Protein AF-A0A2L2Z247-F1 (afdb_monomer_lite)

Secondary structure (DSSP, 8-state):
----------S--SSPPTTEEEEEETTEEEEEE-GGGGSPPTT----S-TT--TTS-PPPPPHHHHHHHHHHHHHHHHHHTT--

Structure (mmCIF, N/CA/C/O backbone):
data_AF-A0A2L2Z247-F1
#
_entry.id   AF-A0A2L2Z247-F1
#
loop_
_atom_site.group_PDB
_atom_site.id
_atom_site.type_symbol
_atom_site.label_atom_id
_atom_site.label_alt_id
_atom_site.label_comp_id
_atom_site.label_asym_id
_atom_site.label_entity_id
_atom_site.label_seq_id
_atom_site.pdbx_PDB_ins_code
_atom_site.Cartn_x
_atom_site.Cartn_y
_atom_site.Cartn_z
_atom_site.occupancy
_atom_site.B_iso_or_equiv
_atom_site.auth_seq_id
_atom_site.auth_comp_id
_atom_site.auth_asym_id
_atom_site.auth_atom_id
_atom_site.pdbx_PDB_model_num
ATOM 1 N N . LEU A 1 1 ? -3.180 -7.467 -18.552 1.00 35.19 1 LEU A N 1
ATOM 2 C CA . LEU A 1 1 ? -3.874 -7.434 -17.245 1.00 35.19 1 LEU A CA 1
ATOM 3 C C . LEU A 1 1 ? -3.460 -6.147 -16.536 1.00 35.19 1 LEU A C 1
ATOM 5 O O . LEU A 1 1 ? -2.280 -6.002 -16.247 1.00 35.19 1 LEU A O 1
ATOM 9 N N . HIS A 1 2 ? -4.369 -5.190 -16.347 1.00 32.81 2 HIS A N 1
ATOM 10 C CA . HIS A 1 2 ? -4.069 -3.940 -15.639 1.00 32.81 2 HIS A CA 1
ATOM 11 C C . HIS A 1 2 ? -4.535 -4.091 -14.189 1.00 32.81 2 HIS A C 1
ATOM 13 O O . HIS A 1 2 ? -5.732 -4.233 -13.954 1.00 32.81 2 HIS A O 1
ATOM 19 N N . ALA A 1 3 ? -3.612 -4.088 -13.226 1.00 37.44 3 ALA A N 1
ATOM 20 C CA . ALA A 1 3 ? -3.976 -3.974 -11.819 1.00 37.44 3 ALA A CA 1
ATOM 21 C C . ALA A 1 3 ? -4.546 -2.566 -11.586 1.00 37.44 3 ALA A C 1
ATOM 23 O O . ALA A 1 3 ? -3.824 -1.573 -11.653 1.00 37.44 3 ALA A O 1
ATOM 24 N N . ARG A 1 4 ? -5.862 -2.475 -11.380 1.00 39.66 4 ARG A N 1
ATOM 25 C CA . ARG A 1 4 ? -6.537 -1.248 -10.952 1.00 39.66 4 ARG A CA 1
ATOM 26 C C . ARG A 1 4 ? -6.517 -1.226 -9.430 1.00 39.66 4 ARG A C 1
ATOM 28 O O . ARG A 1 4 ? -7.285 -1.937 -8.795 1.00 39.66 4 ARG A O 1
ATOM 35 N N . VAL A 1 5 ? -5.629 -0.422 -8.857 1.00 49.09 5 VAL A N 1
ATOM 36 C CA . VAL A 1 5 ? -5.699 -0.076 -7.435 1.00 49.09 5 VAL A CA 1
ATOM 37 C C . VAL A 1 5 ? -6.834 0.935 -7.289 1.00 49.09 5 VAL A C 1
ATOM 39 O O . VAL A 1 5 ? -6.710 2.078 -7.725 1.00 49.09 5 VAL A O 1
ATOM 42 N N . THR A 1 6 ? -7.976 0.504 -6.759 1.00 42.50 6 THR A N 1
ATOM 43 C CA . THR A 1 6 ? -9.118 1.383 -6.490 1.00 42.50 6 THR A CA 1
ATOM 44 C C . THR A 1 6 ? -9.037 1.896 -5.056 1.00 42.50 6 THR A C 1
ATOM 46 O O . THR A 1 6 ? -9.447 1.211 -4.124 1.00 42.50 6 THR A O 1
ATOM 49 N N . PHE A 1 7 ? -8.537 3.121 -4.877 1.00 49.12 7 PHE A N 1
ATOM 50 C CA . PHE A 1 7 ? -8.761 3.910 -3.661 1.00 49.12 7 PHE A CA 1
ATOM 51 C C . PHE A 1 7 ? -10.189 4.462 -3.707 1.00 49.12 7 PHE A C 1
ATOM 53 O O . PHE A 1 7 ? -10.413 5.605 -4.094 1.00 49.12 7 PHE A O 1
ATOM 60 N N . GLY A 1 8 ? -11.181 3.619 -3.442 1.00 40.62 8 GLY A N 1
ATOM 61 C CA . GLY A 1 8 ? -12.569 4.009 -3.658 1.00 40.62 8 GLY A CA 1
ATOM 62 C C . GLY A 1 8 ? -13.549 3.050 -3.020 1.00 40.62 8 GLY A C 1
ATOM 63 O O . GLY A 1 8 ? -14.241 2.343 -3.733 1.00 40.62 8 GLY A O 1
ATOM 64 N N . ASN A 1 9 ? -13.576 3.024 -1.690 1.00 42.31 9 ASN A N 1
ATOM 65 C CA . ASN A 1 9 ? -14.760 2.664 -0.914 1.00 42.31 9 ASN A CA 1
ATOM 66 C C . ASN A 1 9 ? -14.635 3.323 0.465 1.00 42.31 9 ASN A C 1
ATOM 68 O O . ASN A 1 9 ? -14.275 2.696 1.452 1.00 42.31 9 ASN A O 1
ATOM 72 N N . VAL A 1 10 ? -14.899 4.633 0.510 1.00 47.19 10 VAL A N 1
ATOM 73 C CA . VAL A 1 10 ? -15.112 5.390 1.757 1.00 47.19 10 VAL A CA 1
ATOM 74 C C . VAL A 1 10 ? -16.600 5.312 2.108 1.00 47.19 10 VAL A C 1
ATOM 76 O O . VAL A 1 10 ? -17.281 6.318 2.260 1.00 47.19 10 VAL A O 1
ATOM 79 N N . PHE A 1 11 ? -17.141 4.101 2.146 1.00 46.19 11 PHE A N 1
ATOM 80 C CA . PHE A 1 11 ? -18.424 3.851 2.782 1.00 46.19 11 PHE A CA 1
ATOM 81 C C . PHE A 1 11 ? -18.099 3.074 4.038 1.00 46.19 11 PHE A C 1
ATOM 83 O O . PHE A 1 11 ? -17.359 2.092 3.977 1.00 46.19 11 PHE A O 1
ATOM 90 N N . ALA A 1 12 ? -18.575 3.583 5.174 1.00 49.03 12 ALA A N 1
ATOM 91 C CA . ALA A 1 12 ? -18.538 2.864 6.432 1.00 49.03 12 ALA A CA 1
ATOM 92 C C . ALA A 1 12 ? -19.056 1.451 6.155 1.00 49.03 12 ALA A C 1
ATOM 94 O O . ALA A 1 12 ? -20.206 1.278 5.761 1.00 49.03 12 ALA A O 1
ATOM 95 N N . LEU A 1 13 ? -18.167 0.465 6.233 1.00 50.75 13 LEU A N 1
ATOM 96 C CA . LEU A 1 13 ? -18.571 -0.9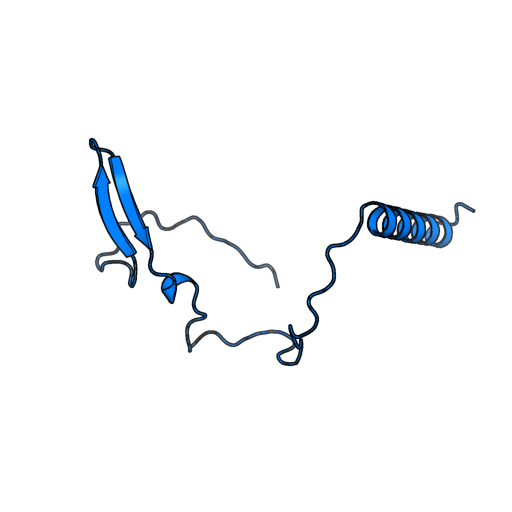19 6.110 1.00 50.75 13 LEU A CA 1
ATOM 97 C C . LEU A 1 13 ? -19.467 -1.201 7.316 1.00 50.75 13 LEU A C 1
ATOM 99 O O . LEU A 1 13 ? -19.077 -0.912 8.447 1.00 50.75 13 LEU A O 1
ATOM 103 N N . ASP A 1 14 ? -20.649 -1.770 7.077 1.00 61.09 14 ASP A N 1
ATOM 104 C CA . ASP A 1 14 ? -21.548 -2.228 8.147 1.00 61.09 14 ASP A CA 1
ATOM 105 C C . ASP A 1 14 ? -20.836 -3.213 9.100 1.00 61.09 14 ASP A C 1
ATOM 107 O O . ASP A 1 14 ? -21.240 -3.399 10.247 1.00 61.09 14 ASP A O 1
ATOM 111 N N . SER A 1 15 ? -19.738 -3.819 8.631 1.00 61.34 15 SER A N 1
ATOM 112 C CA . SER A 1 15 ? -18.822 -4.663 9.389 1.00 61.34 15 SER A CA 1
ATOM 113 C C . SER 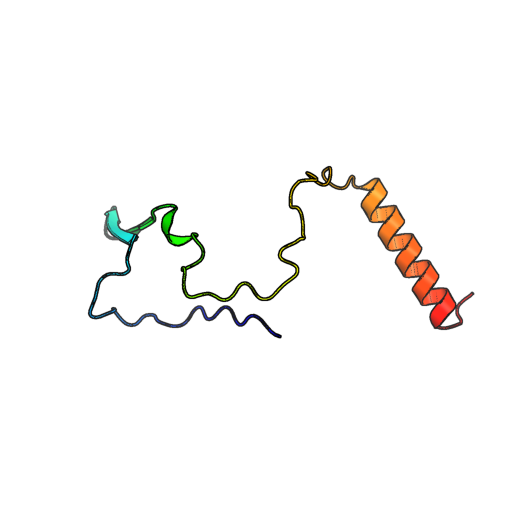A 1 15 ? -17.414 -4.053 9.480 1.00 61.34 15 SER A C 1
ATOM 115 O O . SER A 1 15 ? -16.898 -3.579 8.466 1.00 61.34 15 SER A O 1
ATOM 117 N N . PRO A 1 16 ? -16.728 -4.140 10.632 1.00 71.00 16 PRO A N 1
ATOM 118 C CA . PRO A 1 16 ? -15.338 -3.701 10.752 1.00 71.00 16 PRO A CA 1
ATOM 119 C C . PRO A 1 16 ? -14.423 -4.428 9.754 1.00 71.00 16 PRO A C 1
ATOM 121 O O . PRO A 1 16 ? -14.607 -5.615 9.478 1.00 71.00 16 PRO A O 1
ATOM 124 N N . VAL A 1 17 ? -13.428 -3.711 9.219 1.00 73.81 17 VAL A N 1
ATOM 125 C CA . VAL A 1 17 ? -12.392 -4.306 8.362 1.00 73.81 17 VAL A CA 1
ATOM 126 C C . VAL A 1 17 ? -11.566 -5.274 9.217 1.00 73.81 17 VAL A C 1
ATOM 128 O O . VAL A 1 1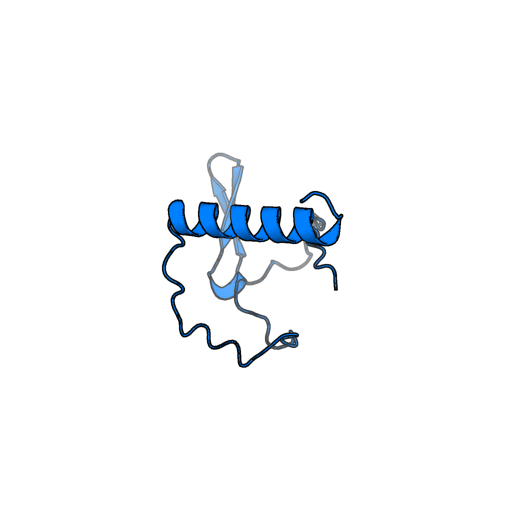7 ? -11.046 -4.851 10.253 1.00 73.81 17 VAL A O 1
ATOM 131 N N . PRO A 1 18 ? -11.426 -6.552 8.824 1.00 78.81 18 PRO A N 1
ATOM 132 C CA . PRO A 1 18 ? -10.560 -7.489 9.531 1.00 78.81 18 PRO A CA 1
ATOM 133 C C . PRO A 1 18 ? -9.140 -6.934 9.652 1.00 78.81 18 PRO A C 1
ATOM 135 O O . PRO A 1 18 ? -8.648 -6.315 8.712 1.00 78.81 18 PRO A O 1
ATOM 138 N N . TYR A 1 19 ? -8.484 -7.180 10.790 1.00 84.56 19 TYR A N 1
ATOM 139 C CA . TYR A 1 19 ? -7.081 -6.807 11.025 1.00 84.56 19 TYR A CA 1
ATOM 140 C C . TYR A 1 19 ? -6.786 -5.292 11.048 1.00 84.56 19 TYR A C 1
ATOM 142 O O . TYR A 1 19 ? -5.622 -4.890 11.017 1.00 84.56 19 TYR A O 1
ATOM 150 N N . VAL A 1 20 ? -7.825 -4.452 11.140 1.00 85.06 20 VAL A N 1
ATOM 151 C CA . VAL A 1 20 ? -7.707 -2.997 11.294 1.00 85.06 20 VAL A CA 1
ATOM 152 C C . VAL A 1 20 ? -8.431 -2.554 12.563 1.00 85.06 20 VAL A C 1
ATOM 154 O O . VAL A 1 20 ? -9.643 -2.720 12.693 1.00 85.06 20 VAL A O 1
ATOM 157 N N . SER A 1 21 ? -7.693 -1.933 13.479 1.00 86.81 21 SER A N 1
ATOM 158 C CA . SER A 1 21 ? -8.207 -1.430 14.756 1.00 86.81 21 SER A CA 1
ATOM 159 C C . SER A 1 21 ? -8.238 0.102 14.745 1.00 86.81 21 SER A C 1
ATOM 161 O O . SER A 1 21 ? -7.183 0.733 14.841 1.00 86.81 21 SER A O 1
ATOM 163 N N . PRO A 1 22 ? -9.410 0.746 14.604 1.00 85.31 22 PRO A N 1
ATOM 164 C CA . PRO A 1 22 ? -9.505 2.202 14.613 1.00 85.31 22 PRO A CA 1
ATOM 165 C C . PRO A 1 22 ? -9.366 2.769 16.033 1.00 85.31 22 PRO A C 1
ATOM 167 O O . PRO A 1 22 ? -9.891 2.210 16.994 1.00 85.31 22 PRO A O 1
ATOM 170 N N . TYR A 1 23 ? -8.718 3.924 16.167 1.00 87.50 23 TYR A N 1
ATOM 171 C CA . TYR A 1 23 ? -8.591 4.658 17.427 1.00 87.50 23 TYR A CA 1
ATOM 172 C C . TYR A 1 23 ? -8.535 6.174 17.184 1.00 87.50 23 TYR A C 1
ATOM 174 O O . TYR A 1 23 ? -8.460 6.637 16.046 1.00 87.50 23 TYR A O 1
ATOM 182 N N . LYS A 1 24 ? -8.636 6.977 18.249 1.00 87.31 24 LYS A N 1
ATOM 183 C CA . LYS A 1 24 ? -8.589 8.444 18.159 1.00 87.31 24 LYS A CA 1
ATOM 184 C C . LYS A 1 24 ? -7.362 8.986 18.879 1.00 87.31 24 LYS A C 1
ATOM 186 O O . LYS A 1 24 ? -7.136 8.632 20.032 1.00 87.31 24 LYS A O 1
ATOM 191 N N . ILE A 1 25 ? -6.625 9.876 18.220 1.00 87.88 25 ILE A N 1
ATOM 192 C CA . ILE A 1 25 ? -5.532 10.659 18.811 1.00 87.88 25 ILE A CA 1
ATOM 193 C C . ILE A 1 25 ? -5.862 12.128 18.590 1.00 87.88 25 ILE A C 1
ATOM 195 O O . ILE A 1 25 ? -6.032 12.533 17.447 1.00 87.88 25 ILE A O 1
ATOM 199 N N . ASP A 1 26 ? -5.980 12.917 19.657 1.00 88.06 26 ASP A N 1
ATOM 200 C CA . ASP A 1 26 ? -6.180 14.375 19.576 1.00 88.06 26 ASP A CA 1
ATOM 201 C C . ASP A 1 26 ? -7.339 14.810 18.655 1.00 88.06 26 ASP A C 1
ATOM 203 O O . ASP A 1 26 ? -7.284 15.824 17.966 1.00 88.06 26 ASP A O 1
ATOM 207 N N . GLY A 1 27 ? -8.408 14.009 18.613 1.00 85.50 27 GLY A N 1
ATOM 208 C CA . GLY A 1 27 ? -9.566 14.241 17.742 1.00 85.50 27 GLY A CA 1
ATOM 209 C C . GLY A 1 27 ? -9.398 13.759 16.295 1.00 85.50 27 GLY A C 1
ATOM 210 O O . GLY A 1 27 ? -10.386 13.704 15.565 1.00 85.50 27 GLY A O 1
ATOM 211 N N . CYS A 1 28 ? -8.202 13.329 15.897 1.00 79.94 28 CYS A N 1
ATOM 212 C CA . CYS A 1 28 ? -7.926 12.691 14.615 1.00 79.9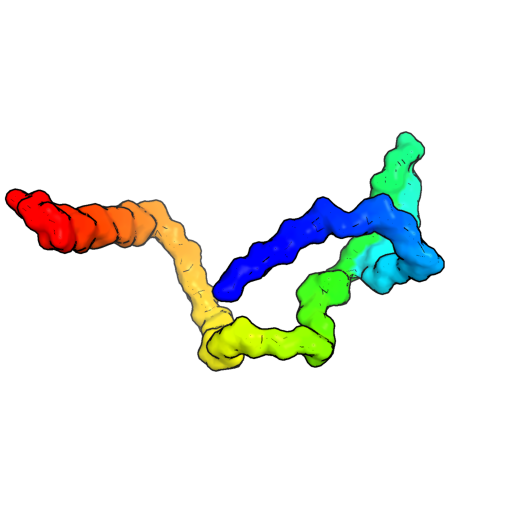4 28 CYS A CA 1
ATOM 213 C C . CYS A 1 28 ? -8.224 11.187 14.669 1.00 79.94 28 CYS A C 1
ATOM 215 O O . CYS A 1 28 ? -7.910 10.504 15.645 1.00 79.94 28 CYS A O 1
ATOM 217 N N . LEU A 1 29 ? -8.820 10.661 13.598 1.00 80.69 29 LEU A N 1
ATOM 218 C CA . LEU A 1 29 ? -9.024 9.226 13.425 1.00 80.69 29 LEU A CA 1
ATOM 219 C C . LEU A 1 29 ? -7.720 8.587 12.934 1.00 80.69 29 LEU A C 1
ATOM 221 O O . LEU A 1 29 ? -7.185 8.983 11.900 1.00 80.69 29 LEU A O 1
ATOM 225 N N . ALA A 1 30 ? -7.236 7.594 13.667 1.00 85.94 30 ALA A N 1
ATOM 226 C CA . ALA A 1 30 ? -6.092 6.766 13.318 1.00 85.94 30 ALA A CA 1
ATOM 227 C C . ALA A 1 30 ? -6.509 5.288 13.303 1.00 85.94 30 ALA A C 1
ATOM 229 O O . ALA A 1 30 ? -7.604 4.931 13.745 1.00 85.94 30 ALA A O 1
ATOM 230 N N . CYS A 1 31 ? -5.653 4.418 12.772 1.00 86.44 31 CYS A N 1
ATOM 231 C CA . CYS A 1 31 ? -5.872 2.978 12.830 1.00 86.44 31 CYS A CA 1
ATOM 232 C C . CYS A 1 31 ? -4.551 2.227 12.959 1.00 86.44 31 CYS A C 1
ATOM 234 O O . CYS A 1 31 ? -3.526 2.651 12.426 1.00 86.44 31 CYS A O 1
ATOM 236 N N . GLU A 1 32 ? -4.593 1.132 13.704 1.00 87.94 32 GLU A N 1
ATOM 237 C CA . GLU A 1 32 ? -3.522 0.154 13.792 1.00 87.94 32 GLU A CA 1
ATOM 238 C C . GLU A 1 32 ? -3.841 -0.973 12.812 1.00 87.94 32 GLU A C 1
ATOM 240 O O . GLU A 1 32 ? -4.989 -1.414 12.712 1.00 87.94 32 GLU A O 1
ATOM 245 N N . ILE A 1 33 ? -2.832 -1.392 12.053 1.00 87.50 33 ILE A N 1
ATOM 246 C CA . ILE A 1 33 ? -2.962 -2.377 10.983 1.00 87.50 33 ILE A CA 1
ATOM 247 C C . ILE A 1 33 ? -2.081 -3.567 11.350 1.00 87.50 33 ILE A C 1
ATOM 249 O O . ILE A 1 33 ? -0.866 -3.410 11.485 1.00 87.50 33 ILE A O 1
ATOM 253 N N . ASP A 1 34 ? -2.679 -4.750 11.477 1.00 88.25 34 ASP A N 1
ATOM 254 C CA . ASP A 1 34 ? -1.909 -5.986 11.606 1.00 88.25 34 ASP A CA 1
ATOM 255 C C . ASP A 1 34 ? -1.252 -6.322 10.259 1.00 88.25 34 ASP A C 1
ATOM 257 O O . ASP A 1 34 ? -1.840 -6.153 9.187 1.00 88.25 34 ASP A O 1
ATOM 261 N N . THR A 1 35 ? -0.033 -6.849 10.318 1.00 84.62 35 THR A N 1
ATOM 262 C CA . THR A 1 35 ? 0.680 -7.434 9.180 1.00 84.62 35 THR A CA 1
ATOM 263 C C . THR A 1 35 ? -0.144 -8.442 8.375 1.00 84.62 35 THR A C 1
ATOM 265 O O . THR A 1 35 ? 0.030 -8.504 7.158 1.00 84.62 35 THR A O 1
ATOM 268 N N . ALA A 1 36 ? -1.093 -9.142 9.007 1.00 82.12 36 ALA A N 1
ATOM 269 C CA . ALA A 1 36 ? -2.029 -10.047 8.342 1.00 82.12 36 ALA A CA 1
ATOM 270 C C . ALA A 1 36 ? -2.868 -9.364 7.238 1.00 82.12 36 ALA A C 1
ATOM 272 O O . ALA A 1 36 ? -3.316 -10.025 6.304 1.00 82.12 36 ALA A O 1
ATOM 273 N N . CYS A 1 37 ? -3.026 -8.031 7.264 1.00 79.75 37 CYS A N 1
ATOM 274 C CA . CYS A 1 37 ? -3.637 -7.265 6.165 1.00 79.75 37 CYS A CA 1
ATOM 275 C C . CYS A 1 37 ? -2.894 -7.401 4.827 1.00 79.75 37 CYS A C 1
ATOM 277 O O . CYS A 1 37 ? -3.475 -7.146 3.770 1.00 79.75 37 CYS A O 1
ATOM 279 N N . PHE A 1 38 ? -1.601 -7.726 4.865 1.00 80.25 38 PHE A N 1
ATOM 280 C CA . PHE A 1 38 ? -0.751 -7.855 3.681 1.00 80.25 38 PHE A CA 1
ATOM 281 C C . PHE A 1 38 ? -0.580 -9.307 3.232 1.00 80.25 38 PHE A C 1
ATOM 283 O O . PHE A 1 38 ? 0.051 -9.551 2.196 1.00 80.25 38 PHE A O 1
ATOM 290 N N . ASP A 1 39 ? -1.147 -10.257 3.977 1.00 79.88 39 ASP A N 1
ATOM 291 C CA . ASP A 1 39 ? -1.183 -11.646 3.560 1.00 79.88 39 ASP A CA 1
ATOM 292 C C . ASP A 1 39 ? -2.099 -11.800 2.349 1.00 79.88 39 ASP A C 1
ATOM 294 O O . ASP A 1 39 ? -3.135 -11.149 2.201 1.00 79.88 39 ASP A O 1
ATOM 298 N N . VAL A 1 40 ? -1.678 -12.660 1.426 1.00 74.94 40 VAL A N 1
ATOM 299 C CA . VAL A 1 40 ? -2.465 -12.953 0.232 1.00 74.94 40 VAL A CA 1
ATOM 300 C C . VAL A 1 40 ? -3.658 -13.804 0.668 1.00 74.94 40 VAL A C 1
ATOM 302 O O . VAL A 1 40 ? -3.419 -14.899 1.176 1.00 74.94 40 VAL A O 1
ATOM 305 N N . PRO A 1 41 ? -4.911 -13.364 0.448 1.00 76.12 41 PRO A N 1
ATOM 306 C CA . PRO A 1 41 ? -6.077 -14.162 0.809 1.00 76.12 41 PRO A CA 1
ATOM 307 C C . PRO A 1 41 ? -6.049 -15.536 0.128 1.00 76.12 41 PRO A C 1
ATOM 309 O O . PRO A 1 41 ? -5.674 -15.639 -1.041 1.00 76.12 41 PRO A O 1
ATOM 312 N N . ASP A 1 42 ? -6.491 -16.587 0.819 1.00 71.44 42 ASP A N 1
ATOM 313 C CA . ASP A 1 42 ? -6.414 -17.971 0.313 1.00 71.44 42 ASP A CA 1
ATOM 314 C C . ASP A 1 42 ? -7.172 -18.184 -1.007 1.00 71.44 42 ASP A C 1
ATOM 316 O O . ASP A 1 42 ? -6.827 -19.044 -1.818 1.00 71.44 42 ASP A O 1
ATOM 320 N N . ASN A 1 43 ? -8.203 -17.374 -1.251 1.00 74.56 43 ASN A N 1
ATOM 321 C CA . ASN A 1 43 ? -9.006 -17.401 -2.471 1.00 74.56 43 ASN A CA 1
ATOM 322 C C . ASN A 1 43 ? -8.378 -16.626 -3.644 1.00 74.56 43 ASN A C 1
ATOM 324 O O . ASN A 1 43 ? -8.919 -16.654 -4.752 1.00 74.56 43 ASN A O 1
ATOM 328 N N . TYR A 1 44 ? -7.254 -15.934 -3.440 1.00 70.00 44 TYR A N 1
ATOM 329 C CA . TYR A 1 44 ? -6.542 -15.269 -4.525 1.00 70.00 44 TYR A CA 1
ATOM 330 C C . TYR A 1 44 ? -5.722 -16.297 -5.303 1.00 70.00 44 TYR A C 1
ATOM 332 O O . TYR A 1 44 ? -4.678 -16.783 -4.865 1.00 70.00 44 TYR A O 1
ATOM 340 N N . VAL A 1 45 ? -6.164 -16.583 -6.526 1.00 65.31 45 VAL A N 1
ATOM 341 C CA . VAL A 1 45 ? -5.368 -17.348 -7.485 1.00 65.31 45 VAL A CA 1
ATOM 342 C C . VAL A 1 45 ? -4.113 -16.537 -7.814 1.00 65.31 45 VAL A C 1
ATOM 344 O O . VAL A 1 45 ? -4.186 -15.449 -8.390 1.00 65.31 45 VAL A O 1
ATOM 347 N N . LYS A 1 46 ? -2.939 -17.061 -7.445 1.00 64.06 46 LYS A N 1
ATOM 348 C CA . LYS A 1 46 ? -1.640 -16.479 -7.809 1.00 64.06 46 LYS A CA 1
ATOM 349 C C . LYS A 1 46 ? -1.452 -16.588 -9.324 1.00 64.06 46 LYS A C 1
ATOM 351 O O . LYS A 1 46 ? -0.933 -17.578 -9.828 1.00 64.06 46 LYS A O 1
ATOM 356 N N . PHE A 1 47 ? -1.877 -15.568 -10.062 1.00 60.81 47 PHE A N 1
ATOM 357 C CA . PHE A 1 47 ? -1.612 -15.463 -11.494 1.00 60.81 47 PHE A CA 1
ATOM 358 C C . PHE A 1 47 ? -0.182 -14.957 -11.718 1.00 60.81 47 PHE A C 1
ATOM 360 O O . PHE A 1 47 ? 0.119 -13.785 -11.501 1.00 60.81 47 PHE A O 1
ATOM 367 N N . GLY A 1 48 ? 0.715 -15.847 -12.140 1.00 62.81 48 GLY A N 1
ATOM 368 C CA . GLY A 1 48 ? 2.117 -15.527 -12.416 1.00 62.81 48 GLY A CA 1
ATOM 369 C C . GLY A 1 48 ? 3.030 -16.736 -12.232 1.00 62.81 48 GLY A C 1
ATOM 370 O O . GLY A 1 48 ? 2.585 -17.794 -11.800 1.00 62.81 48 GLY A O 1
ATOM 371 N N . ASN A 1 49 ? 4.313 -16.584 -12.572 1.00 53.75 49 ASN A N 1
ATOM 372 C CA . ASN A 1 49 ? 5.303 -17.649 -12.427 1.00 53.75 49 ASN A CA 1
ATOM 373 C C . ASN A 1 49 ? 5.506 -17.988 -10.938 1.00 53.75 49 ASN A C 1
ATOM 375 O O . ASN A 1 49 ? 6.299 -17.348 -10.251 1.00 53.75 49 ASN A O 1
ATOM 379 N N . THR A 1 50 ? 4.792 -18.992 -10.434 1.00 55.62 50 THR A N 1
ATOM 380 C CA . THR A 1 50 ? 4.929 -19.539 -9.074 1.00 55.62 50 THR A CA 1
ATOM 381 C C . THR A 1 50 ? 6.304 -20.160 -8.820 1.00 55.62 50 THR A C 1
ATOM 383 O O . THR A 1 50 ? 6.657 -20.385 -7.668 1.00 55.62 50 THR A O 1
ATOM 386 N N . GLN A 1 51 ? 7.103 -20.364 -9.876 1.00 53.00 51 GLN A N 1
ATOM 387 C CA . GLN A 1 51 ? 8.516 -20.740 -9.808 1.00 53.00 51 GLN A CA 1
ATOM 388 C C . GLN A 1 51 ? 9.482 -19.556 -9.912 1.00 53.00 51 GLN A C 1
ATOM 390 O O . GLN A 1 51 ? 10.685 -19.755 -10.086 1.00 53.00 51 GLN A O 1
ATOM 395 N N . ALA A 1 52 ? 9.005 -18.310 -9.827 1.00 52.28 52 ALA A N 1
ATOM 396 C CA . ALA A 1 52 ? 9.895 -17.191 -9.558 1.00 52.28 52 ALA A CA 1
ATOM 397 C C . ALA A 1 52 ? 10.412 -17.358 -8.127 1.00 52.28 52 ALA A C 1
ATOM 399 O O . ALA A 1 52 ? 9.899 -16.757 -7.184 1.00 52.28 52 ALA A O 1
ATOM 400 N N . ASN A 1 53 ? 11.412 -18.225 -7.982 1.00 52.44 53 ASN A N 1
ATOM 401 C CA . ASN A 1 53 ? 12.239 -18.344 -6.811 1.00 52.44 53 ASN A CA 1
ATOM 402 C C . ASN A 1 53 ? 12.688 -16.922 -6.472 1.00 52.44 53 ASN A C 1
ATOM 404 O O . ASN A 1 53 ? 13.579 -16.361 -7.109 1.00 52.44 53 ASN A O 1
ATOM 408 N N . ARG A 1 54 ? 12.063 -16.322 -5.457 1.00 52.53 54 ARG A N 1
ATOM 409 C CA . ARG A 1 54 ? 12.522 -15.076 -4.828 1.00 52.53 54 ARG A CA 1
ATOM 410 C C . ARG A 1 54 ? 13.887 -15.267 -4.139 1.00 52.53 54 ARG A C 1
ATOM 412 O O . ARG A 1 54 ? 14.332 -14.384 -3.426 1.00 52.53 54 ARG A O 1
ATOM 419 N N . SER A 1 55 ? 14.543 -16.413 -4.343 1.00 52.56 55 SER A N 1
ATOM 420 C CA . SER A 1 55 ? 15.767 -16.856 -3.681 1.00 52.56 55 SER A CA 1
ATOM 421 C C . SER A 1 55 ? 17.045 -16.229 -4.226 1.00 52.56 55 SER A C 1
ATOM 423 O O . SER A 1 55 ? 18.125 -16.599 -3.785 1.00 52.56 55 SER A O 1
ATOM 425 N N . ALA A 1 56 ? 16.963 -15.302 -5.173 1.00 58.19 56 ALA A N 1
ATOM 426 C CA . ALA A 1 56 ? 18.072 -14.401 -5.407 1.00 58.19 56 ALA A CA 1
ATOM 427 C C . ALA A 1 56 ? 17.639 -13.045 -4.869 1.00 58.19 56 ALA A C 1
ATOM 429 O O . ALA A 1 56 ? 16.861 -12.348 -5.528 1.00 58.19 56 ALA A O 1
ATOM 430 N N . GLU A 1 57 ? 18.140 -12.668 -3.689 1.00 58.88 57 GLU A N 1
ATOM 431 C CA . GLU A 1 57 ? 18.399 -11.257 -3.418 1.00 58.88 57 GLU A CA 1
ATOM 432 C C . GLU A 1 57 ? 19.144 -10.739 -4.644 1.00 58.88 57 GLU A C 1
ATOM 434 O O . GLU A 1 57 ? 20.324 -11.020 -4.852 1.00 58.88 57 GLU A O 1
ATOM 439 N N . LYS A 1 58 ? 18.423 -10.080 -5.553 1.00 62.16 58 LYS A N 1
ATOM 440 C CA . LYS A 1 58 ? 19.091 -9.365 -6.625 1.00 62.16 58 LYS A CA 1
ATOM 441 C C . LYS A 1 58 ? 19.883 -8.289 -5.902 1.00 62.16 58 LYS A C 1
ATOM 443 O O . LYS A 1 58 ? 19.247 -7.488 -5.211 1.00 62.16 58 LYS A O 1
ATOM 448 N N . PRO A 1 59 ? 21.220 -8.271 -6.027 1.00 70.19 59 PRO A N 1
ATOM 449 C CA . PRO A 1 59 ? 21.997 -7.222 -5.406 1.00 70.19 59 PRO A CA 1
ATOM 450 C C . PRO A 1 59 ? 21.418 -5.875 -5.854 1.00 70.19 59 PRO A C 1
ATOM 452 O O . PRO A 1 59 ? 20.980 -5.756 -7.012 1.00 70.19 59 PRO A O 1
ATOM 455 N N . PRO A 1 60 ? 21.341 -4.887 -4.945 1.00 71.69 60 PRO A N 1
ATOM 456 C CA . PRO A 1 60 ? 20.850 -3.565 -5.293 1.00 71.69 60 PRO A CA 1
ATOM 457 C C . PRO A 1 60 ? 21.623 -3.079 -6.518 1.00 71.69 60 PRO A C 1
ATOM 459 O O . PRO A 1 60 ? 22.853 -3.126 -6.550 1.00 71.69 60 PRO A O 1
ATOM 462 N N . MET A 1 61 ? 20.901 -2.682 -7.5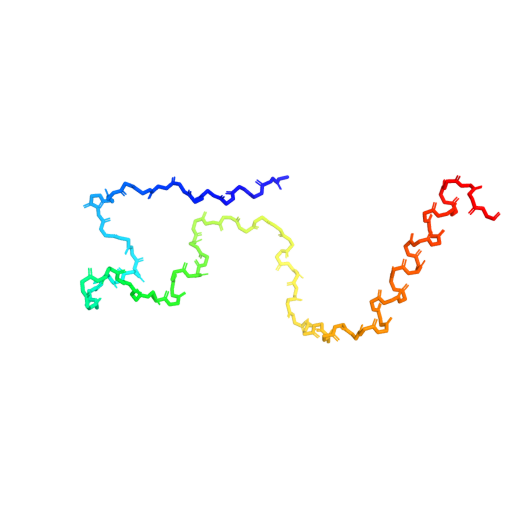67 1.00 74.12 61 MET A N 1
ATOM 463 C CA . MET A 1 61 ? 21.558 -2.221 -8.786 1.00 74.12 61 MET A CA 1
ATOM 464 C C . MET A 1 61 ? 22.363 -0.961 -8.487 1.00 74.12 61 MET A C 1
ATOM 466 O O . MET A 1 61 ? 21.811 0.039 -8.029 1.00 74.12 61 MET A O 1
ATOM 470 N N . THR A 1 62 ? 23.660 -1.009 -8.777 1.00 86.31 62 THR A N 1
ATOM 471 C CA . THR A 1 62 ? 24.544 0.152 -8.680 1.00 86.31 62 THR A CA 1
ATOM 472 C C . THR A 1 62 ? 24.167 1.192 -9.737 1.00 86.31 62 THR A C 1
ATOM 474 O O . THR A 1 62 ? 23.604 0.858 -10.786 1.00 86.31 62 THR A O 1
ATOM 477 N N . ALA A 1 63 ? 24.496 2.463 -9.486 1.00 84.69 63 ALA A N 1
ATOM 478 C CA . ALA A 1 63 ? 24.256 3.552 -10.436 1.00 84.69 63 ALA A CA 1
ATOM 479 C C . ALA A 1 63 ? 24.908 3.288 -11.808 1.00 84.69 63 ALA A C 1
ATOM 481 O O . ALA A 1 63 ? 24.319 3.595 -12.844 1.00 84.69 63 ALA A O 1
ATOM 482 N N . GLU A 1 64 ? 26.076 2.645 -11.811 1.00 85.44 64 GLU A N 1
ATOM 483 C CA . GLU A 1 64 ? 26.810 2.255 -13.018 1.00 85.44 64 GLU A CA 1
ATOM 484 C C . GLU A 1 64 ? 26.060 1.185 -13.822 1.00 85.44 64 GLU A C 1
ATOM 486 O O . GLU A 1 64 ? 25.802 1.377 -15.008 1.00 85.44 64 GLU A O 1
ATOM 491 N N . SER A 1 65 ? 25.583 0.116 -13.168 1.00 83.38 65 SER A N 1
ATOM 492 C CA . SER A 1 65 ? 24.798 -0.938 -13.837 1.00 83.38 65 SER A CA 1
ATOM 493 C C . SER A 1 65 ? 23.486 -0.415 -14.445 1.00 83.38 65 SER A C 1
ATOM 495 O O . SER A 1 65 ? 22.976 -0.932 -15.444 1.00 83.38 65 SER A O 1
ATOM 497 N N . LEU A 1 66 ? 22.924 0.644 -13.855 1.00 85.44 66 LEU A N 1
ATOM 498 C CA . LEU A 1 66 ? 21.761 1.352 -14.383 1.00 85.44 66 LEU A CA 1
ATOM 499 C C . LEU A 1 66 ? 22.106 2.194 -15.615 1.00 85.44 66 LEU A C 1
ATOM 501 O O . LEU A 1 66 ? 21.303 2.232 -16.550 1.00 85.44 66 LEU A O 1
ATOM 505 N N . ALA A 1 67 ? 23.255 2.872 -15.614 1.00 90.00 67 ALA A N 1
ATOM 506 C CA . ALA A 1 67 ? 23.731 3.662 -16.746 1.00 90.00 67 ALA A CA 1
ATOM 507 C C . ALA A 1 67 ? 24.019 2.768 -17.961 1.00 90.00 67 ALA A C 1
ATOM 509 O O . ALA A 1 67 ? 23.479 3.019 -19.037 1.00 90.00 67 ALA A O 1
ATOM 510 N N . GLU A 1 68 ? 24.722 1.654 -17.758 1.00 90.88 68 GLU A N 1
ATOM 511 C CA . GLU A 1 68 ? 25.017 0.671 -18.806 1.00 90.88 68 GLU A CA 1
ATOM 512 C C . GLU A 1 68 ? 23.730 0.119 -19.445 1.00 90.88 68 GLU A C 1
ATOM 514 O O . GLU A 1 68 ? 23.563 0.118 -20.665 1.00 90.88 68 GLU A O 1
ATOM 519 N N . ARG A 1 69 ? 22.732 -0.248 -18.625 1.00 87.06 69 ARG A N 1
ATOM 520 C CA . ARG A 1 69 ? 21.416 -0.689 -19.126 1.00 87.06 69 ARG A CA 1
ATOM 521 C C . ARG A 1 69 ? 20.679 0.380 -19.931 1.00 87.06 69 ARG A C 1
ATOM 523 O O . ARG A 1 69 ? 19.882 0.042 -20.811 1.00 87.06 69 ARG A O 1
ATOM 530 N N . ARG A 1 70 ? 20.866 1.661 -19.601 1.00 92.06 70 ARG A N 1
ATOM 531 C CA . ARG A 1 70 ? 20.267 2.778 -20.350 1.00 92.06 70 ARG A CA 1
ATOM 532 C C . ARG A 1 70 ? 20.964 2.958 -21.695 1.00 92.06 70 ARG A C 1
ATOM 534 O O . ARG A 1 70 ? 20.272 3.176 -22.688 1.00 92.06 70 ARG A O 1
ATOM 541 N N . GLU A 1 71 ? 22.285 2.828 -21.736 1.00 93.75 71 GLU A N 1
ATOM 542 C CA . GLU A 1 71 ? 23.080 2.927 -22.962 1.00 93.75 71 GLU A CA 1
ATOM 543 C C . GLU A 1 71 ? 22.807 1.772 -23.924 1.00 93.75 71 GLU A C 1
ATOM 545 O O . GLU A 1 71 ? 22.501 2.029 -25.087 1.00 93.75 71 GLU A O 1
ATOM 550 N N . ASP A 1 72 ? 22.777 0.529 -23.439 1.00 94.00 72 ASP A N 1
ATOM 551 C CA . ASP A 1 72 ? 22.407 -0.645 -24.242 1.00 94.00 72 ASP A CA 1
ATOM 552 C C . ASP A 1 72 ? 21.004 -0.482 -24.854 1.00 94.00 72 ASP A C 1
ATOM 554 O O . ASP A 1 72 ? 20.783 -0.707 -26.047 1.00 94.00 72 ASP A O 1
ATOM 558 N N . ARG A 1 73 ? 20.036 0.016 -24.069 1.00 91.12 73 ARG A N 1
ATOM 559 C CA . ARG A 1 73 ? 18.685 0.301 -24.576 1.00 91.12 73 ARG A CA 1
ATOM 560 C C . ARG A 1 73 ? 18.687 1.416 -25.625 1.00 91.12 73 ARG A C 1
ATOM 562 O O . ARG A 1 73 ? 17.949 1.318 -26.606 1.00 91.12 73 ARG A O 1
ATOM 569 N N . LYS A 1 74 ? 19.493 2.463 -25.431 1.00 93.38 74 LYS A N 1
ATOM 570 C CA . LYS A 1 74 ? 19.642 3.570 -26.385 1.00 93.38 74 LYS A CA 1
ATOM 571 C C . LYS A 1 74 ? 20.260 3.084 -27.697 1.00 93.38 74 LYS A C 1
ATOM 573 O O . LYS A 1 74 ? 19.724 3.411 -28.751 1.00 93.38 74 LYS A O 1
ATOM 578 N N . GLN A 1 75 ? 21.318 2.275 -27.643 1.00 92.62 75 GLN A N 1
ATOM 579 C CA . GLN A 1 75 ? 21.957 1.693 -28.827 1.00 92.62 75 GLN A CA 1
ATOM 580 C C . GLN A 1 75 ? 20.999 0.778 -29.593 1.00 92.62 75 GLN A C 1
ATOM 582 O O . GLN A 1 75 ? 20.848 0.926 -30.803 1.00 92.62 75 GLN A O 1
ATOM 587 N N . LYS A 1 76 ? 20.266 -0.098 -28.893 1.00 93.62 76 LYS A N 1
ATOM 588 C CA . LYS A 1 76 ? 19.235 -0.948 -29.510 1.00 93.62 76 LYS A CA 1
ATOM 589 C C . LYS A 1 76 ? 18.142 -0.136 -30.198 1.00 93.62 76 LYS A C 1
ATOM 591 O O . LYS A 1 76 ? 17.671 -0.530 -31.261 1.00 93.62 76 LYS A O 1
ATOM 596 N N . LEU A 1 77 ? 17.731 0.989 -29.610 1.00 91.88 77 LEU A N 1
ATOM 597 C CA . LEU A 1 77 ? 16.760 1.894 -30.228 1.00 91.88 77 LEU A CA 1
ATOM 598 C C . LEU A 1 77 ? 17.334 2.580 -31.474 1.00 91.88 77 LEU A C 1
ATOM 600 O O . LEU A 1 77 ? 16.656 2.599 -32.496 1.00 91.88 77 LEU A O 1
ATOM 604 N N . LEU A 1 78 ? 18.568 3.085 -31.413 1.00 91.44 78 LEU A N 1
ATOM 605 C CA . LEU A 1 78 ? 19.252 3.693 -32.561 1.00 91.44 78 LEU A CA 1
ATOM 606 C C . LEU A 1 78 ? 19.363 2.706 -33.732 1.00 91.44 78 LEU A C 1
ATOM 608 O O . LEU A 1 78 ? 18.910 3.012 -34.833 1.00 91.44 78 LEU A O 1
ATOM 612 N N . MET A 1 79 ? 19.844 1.487 -33.464 1.00 91.69 79 MET A N 1
ATOM 613 C CA . MET A 1 79 ? 19.936 0.414 -34.461 1.00 91.69 79 MET A CA 1
ATOM 614 C C . MET A 1 79 ? 18.567 0.030 -35.030 1.00 91.69 79 MET A C 1
ATOM 616 O O . MET A 1 79 ? 18.425 -0.137 -36.238 1.00 91.69 79 MET A O 1
ATOM 620 N N . LYS A 1 80 ? 17.537 -0.079 -34.179 1.00 91.75 80 LYS A N 1
ATOM 621 C CA . LYS A 1 80 ? 16.177 -0.433 -34.610 1.00 91.75 80 LYS A CA 1
ATOM 622 C C . LYS A 1 80 ? 15.578 0.596 -35.572 1.00 91.75 80 LYS A C 1
ATOM 624 O O . LYS A 1 80 ? 14.824 0.212 -36.461 1.00 91.75 80 LYS A O 1
ATOM 629 N N . TYR A 1 81 ? 15.872 1.878 -35.373 1.00 92.50 81 TYR A N 1
ATOM 630 C CA . TYR A 1 81 ? 15.317 2.968 -36.178 1.00 92.50 81 TYR A CA 1
ATOM 631 C C . TYR A 1 81 ? 16.287 3.505 -37.241 1.00 92.50 81 TYR A C 1
ATOM 633 O O . TYR A 1 81 ? 15.995 4.524 -37.859 1.00 92.50 81 TYR A O 1
ATOM 641 N N . GLY A 1 82 ? 17.408 2.816 -37.487 1.00 82.44 82 GLY A N 1
ATOM 642 C CA . GLY A 1 82 ? 18.338 3.148 -38.571 1.00 82.44 82 GLY A CA 1
ATOM 643 C C . GLY A 1 82 ? 19.142 4.432 -38.356 1.00 82.44 82 GLY A C 1
ATOM 644 O O . GLY A 1 82 ? 19.654 4.999 -39.315 1.00 82.44 82 GLY A O 1
ATOM 645 N N . TYR A 1 83 ? 19.255 4.894 -37.112 1.00 70.81 83 TYR A N 1
ATOM 646 C CA . TYR A 1 83 ? 20.146 5.985 -36.735 1.00 70.81 83 TYR A CA 1
ATOM 647 C C . TYR A 1 83 ? 21.461 5.356 -36.256 1.00 70.81 83 TYR A C 1
ATOM 649 O O . TYR A 1 83 ? 21.613 5.065 -35.071 1.00 70.81 83 TYR A O 1
ATOM 657 N N . THR A 1 84 ? 22.370 5.054 -37.180 1.00 65.12 84 THR A N 1
ATOM 658 C CA . THR A 1 84 ? 23.736 4.581 -36.884 1.0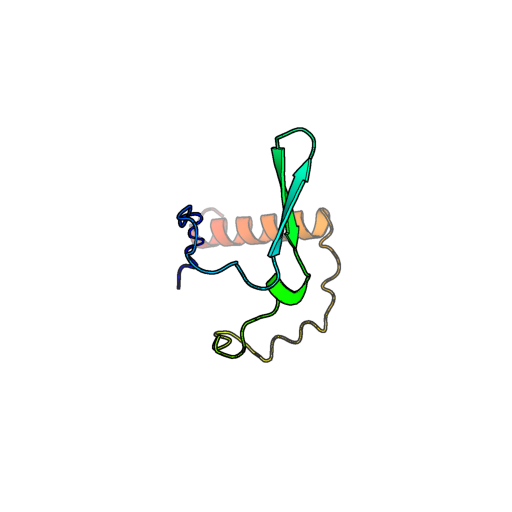0 65.12 84 THR A CA 1
ATOM 659 C C . THR A 1 84 ? 24.749 5.650 -37.224 1.00 65.12 84 THR A C 1
ATOM 661 O O . THR A 1 84 ? 24.638 6.177 -38.353 1.00 65.12 84 THR A O 1
#

Radius of gyration: 22.63 Å; chains: 1; bounding box: 48×35×58 Å

Foldseek 3Di:
DDPDPDPDDPDPDPDDDPQWAWDDDPNDIDIDGDPCVVDDPPPDDPPDDPPPPPVDPPPPQDPVNVVVVVVVVVVVVCVVVVND

pLDDT: mean 72.6, std 17.37, range [32.81, 94.0]

Organism: Parasteatoda tepidariorum (NCBI:txid114398)

Sequence (84 aa):
LHARVTFGNVFALDSPVPYVSPYKIDGCLACEIDTACFDVPDNYVKFGNTQANRSAEKPPMTAESLAERREDRKQKLLMKYGYT